Protein 2QTD (pdb70)

Sequence (101 aa):
INNKVAISDVDKISNNSFEDCKYFLIVVRIDDNEVKSTKVIFNDESGKKSSIIVKENVNAIICKNISEENYKKFSKKIEIYHAEGDDVDKNISSLFIEGELSSKISNP

CATH classification: 3.30.420.130

B-factor: mean 27.65, std 9.06, range [8.61, 63.74]

Secondary structure (DSSP, 8-state):
---EEE---SS--S-TTT-SEEEEEEEETTEEEEEEEEESSHHHHHHHHHT--SEEEES---HHHHHHHHTT-EEEE--SS-HHHHHHHHHTT-SPBPS--

Radius of gyration: 12.26 Å; Cα contacts (8 Å, |Δi|>4): 198; chains: 1; bounding box: 28×26×27 Å

Structure (mmCIF, N/CA/C/O backbone):
data_2QTD
#
_entry.id   2QTD
#
_cell.length_a   35.860
_cell.length_b   54.120
_cell.length_c   56.530
_cell.angle_alpha   90.000
_cell.angle_beta   90.000
_cell.angle_gamma   90.000
#
_symmetry.space_group_name_H-M   'P 21 21 21'
#
loop_
_entity.id
_entity.type
_entity.pdbx_description
1 polymer 'Uncharacterized protein MJ0327'
2 non-polymer 2-AMINO-2-HYDROXYMETHYL-PROPANE-1,3-DIOL
3 non-polymer 'TETRAETHYLENE GLYCOL'
4 water water
#
loop_
_atom_site.group_PDB
_atom_site.id
_atom_site.type_symbol
_atom_site.label_atom_id
_atom_site.label_alt_id
_atom_site.label_comp_id
_atom_site.label_asym_id
_atom_site.label_entity_id
_atom_site.label_seq_id
_atom_site.pdbx_PDB_ins_code
_atom_site.Cartn_x
_atom_site.Cartn_y
_atom_site.Cartn_z
_atom_site.occupancy
_atom_site.B_iso_or_equiv
_atom_site.auth_seq_id
_atom_site.auth_comp_id
_atom_site.auth_asym_id
_atom_site.auth_atom_id
_atom_site.pdbx_PDB_model_num
ATOM 9 N N . ILE A 1 3 ? 24.726 1.004 -3.768 1.00 39.70 2 ILE A N 1
ATOM 10 C CA . ILE A 1 3 ? 23.393 0.719 -4.279 1.00 37.10 2 ILE A CA 1
ATOM 11 C C . ILE A 1 3 ? 23.107 -0.805 -4.360 1.00 31.88 2 ILE A C 1
ATOM 12 O O . ILE A 1 3 ? 23.953 -1.590 -4.857 1.00 31.10 2 ILE A O 1
ATOM 17 N N . ASN A 1 4 ? 21.951 -1.161 -3.795 1.00 30.12 3 ASN A N 1
ATOM 18 C CA A ASN A 1 4 ? 21.320 -2.463 -3.899 0.50 30.33 3 ASN A CA 1
ATOM 19 C CA B ASN A 1 4 ? 21.337 -2.465 -4.017 0.50 31.39 3 ASN A CA 1
ATOM 20 C C . ASN A 1 4 ? 19.912 -2.297 -4.519 1.00 29.96 3 ASN A C 1
ATOM 21 O O . ASN A 1 4 ? 18.949 -2.072 -3.739 1.00 30.78 3 ASN A O 1
ATOM 43 N N . LYS A 1 6 ? 16.913 -2.926 -8.107 1.00 23.59 5 LYS A N 1
ATOM 44 C CA . LYS A 1 6 ? 16.457 -3.548 -9.334 1.00 20.81 5 LYS A CA 1
ATOM 45 C C . LYS A 1 6 ? 16.009 -2.397 -10.273 1.00 16.07 5 LYS A C 1
ATOM 46 O O . LYS A 1 6 ? 15.252 -1.532 -9.857 1.00 18.40 5 LYS A O 1
ATOM 52 N N . VAL A 1 7 ? 16.529 -2.407 -11.500 1.00 15.73 6 VAL A N 1
ATOM 53 C CA . VAL A 1 7 ? 16.277 -1.321 -12.460 1.00 17.37 6 VAL A CA 1
ATOM 54 C C . VAL A 1 7 ? 15.730 -1.924 -13.738 1.00 17.00 6 VAL A C 1
ATOM 55 O O . VAL A 1 7 ? 16.279 -2.902 -14.270 1.00 16.41 6 VAL A O 1
ATOM 59 N N . ALA A 1 8 ? 14.628 -1.378 -14.203 1.00 16.86 7 ALA A N 1
ATOM 60 C CA . ALA A 1 8 ? 14.091 -1.751 -15.559 1.00 17.93 7 ALA A CA 1
ATOM 61 C C . ALA A 1 8 ? 14.506 -0.745 -16.660 1.00 21.57 7 ALA A C 1
ATOM 62 O O . ALA A 1 8 ? 14.327 0.460 -16.522 1.00 21.13 7 ALA A O 1
ATOM 64 N N . ILE A 1 9 ? 15.047 -1.267 -17.745 1.00 20.88 8 ILE A N 1
ATOM 65 C CA . ILE A 1 9 ? 15.514 -0.452 -18.899 1.00 20.13 8 ILE A CA 1
ATOM 66 C C . ILE A 1 9 ? 14.732 -0.802 -20.134 1.00 19.61 8 ILE A C 1
ATOM 67 O O . ILE A 1 9 ? 14.666 -1.985 -20.533 1.00 20.49 8 ILE A O 1
ATOM 72 N N . SER A 1 10 ? 14.203 0.223 -20.811 1.00 17.48 9 SER A N 1
ATOM 73 C CA . SER A 1 10 ? 13.403 -0.002 -22.021 1.00 17.02 9 SER A CA 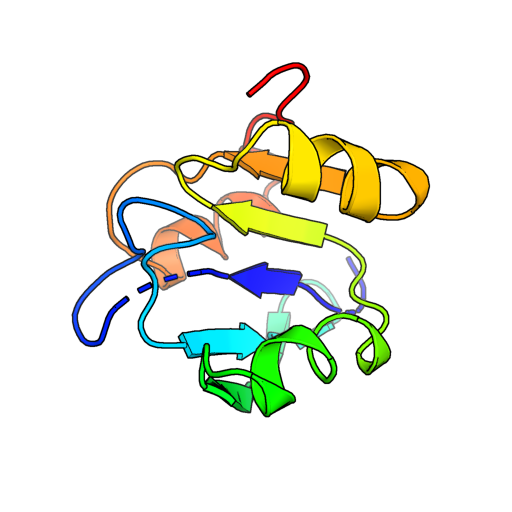1
ATOM 74 C C . SER A 1 10 ? 14.356 -0.242 -23.200 1.00 18.64 9 SER A C 1
ATOM 75 O O . SER A 1 10 ? 15.099 0.642 -23.589 1.00 19.78 9 SER A O 1
ATOM 86 N N . ASP A 1 12 ? 15.420 -1.835 -27.177 1.00 18.16 11 ASP A N 1
ATOM 87 C CA . ASP A 1 12 ? 15.297 -2.455 -28.520 1.00 20.10 11 ASP A CA 1
ATOM 88 C C . ASP A 1 12 ? 16.422 -3.491 -28.653 1.00 20.85 11 ASP A C 1
ATOM 89 O O . ASP A 1 12 ? 17.285 -3.592 -27.788 1.00 20.17 11 ASP A O 1
ATOM 94 N N . VAL A 1 13 ? 16.428 -4.264 -29.728 1.00 19.78 12 VAL A N 1
ATOM 95 C CA . VAL A 1 13 ? 17.436 -5.331 -29.827 1.00 24.60 12 VAL A CA 1
ATOM 96 C C . VAL A 1 13 ? 18.858 -4.778 -29.854 1.00 24.52 12 VAL A C 1
ATOM 97 O O . VAL A 1 13 ? 19.739 -5.397 -29.283 1.00 26.55 12 VAL A O 1
ATOM 101 N N . ASP A 1 14 ? 19.038 -3.586 -30.434 1.00 25.35 13 ASP A N 1
ATOM 102 C CA . ASP A 1 14 ? 20.360 -2.973 -30.676 1.00 25.47 13 ASP A CA 1
ATOM 103 C C . ASP A 1 14 ? 20.735 -1.776 -29.785 1.00 26.22 13 ASP A C 1
ATOM 104 O O . ASP A 1 14 ? 21.881 -1.336 -29.812 1.00 27.04 13 ASP A O 1
ATOM 109 N N . LYS A 1 15 ? 19.807 -1.291 -28.955 1.00 24.20 14 LYS A N 1
ATOM 110 C CA . LYS A 1 15 ? 19.969 -0.010 -28.257 1.00 24.13 14 LYS A CA 1
ATOM 111 C C . LYS A 1 15 ? 18.811 0.215 -27.299 1.00 22.30 14 LYS A C 1
ATOM 112 O O . LYS A 1 15 ? 17.790 -0.479 -27.399 1.00 18.42 14 LYS A O 1
ATOM 118 N N . ILE A 1 16 ? 18.972 1.189 -26.391 1.00 22.11 15 ILE A N 1
ATOM 119 C CA . ILE A 1 16 ? 17.883 1.702 -25.584 1.00 21.06 15 ILE A CA 1
ATOM 120 C C . ILE A 1 16 ? 16.852 2.252 -26.568 1.00 21.73 15 ILE A C 1
ATOM 121 O O . ILE A 1 16 ? 17.223 2.928 -27.552 1.00 15.59 15 ILE A O 1
ATOM 126 N N . SER A 1 17 ? 15.579 1.939 -26.337 1.00 19.14 16 SER A N 1
ATOM 127 C CA . SER A 1 17 ? 14.514 2.292 -27.256 1.00 22.46 16 SER A CA 1
ATOM 128 C C . SER A 1 17 ? 14.162 3.777 -27.144 1.00 21.10 16 SER A C 1
ATOM 129 O O . SER A 1 17 ? 14.510 4.446 -26.171 1.00 20.52 16 SER A O 1
ATOM 132 N N . ASN A 1 18 ? 13.377 4.225 -28.116 1.00 20.10 17 ASN A N 1
ATOM 133 C CA A ASN A 1 18 ? 12.861 5.593 -28.175 0.30 20.36 17 ASN A CA 1
ATOM 134 C CA B ASN A 1 18 ? 12.913 5.621 -28.132 0.70 20.63 17 ASN A CA 1
ATOM 135 C C . ASN A 1 18 ? 11.951 5.949 -27.000 1.00 20.50 17 ASN A C 1
ATOM 136 O O . ASN A 1 18 ? 11.927 7.099 -26.541 1.00 21.59 17 ASN A O 1
ATOM 145 N N . SER A 1 19 ? 11.166 4.964 -26.561 1.00 20.46 18 SER A N 1
ATOM 146 C CA . SER A 1 19 ? 10.244 5.138 -25.434 1.00 21.25 18 SER A CA 1
ATOM 147 C C . SER A 1 19 ? 10.020 3.876 -24.634 1.00 21.24 18 SER A C 1
ATOM 148 O O . SER A 1 19 ? 10.344 2.739 -25.060 1.00 19.98 18 SER A O 1
ATOM 151 N N . PHE A 1 20 ? 9.480 4.095 -23.439 1.00 19.90 19 PHE A N 1
ATOM 152 C CA . PHE A 1 20 ? 9.031 3.038 -22.567 1.00 24.14 19 PHE A CA 1
ATOM 153 C C . PHE A 1 20 ? 7.976 2.225 -23.286 1.00 18.70 19 PHE A C 1
ATOM 154 O O . PHE A 1 20 ? 7.932 0.992 -23.124 1.00 20.09 19 PHE A O 1
ATOM 162 N N . GLU A 1 21 ? 7.151 2.892 -24.084 1.00 24.78 20 GLU A N 1
ATOM 163 C CA . GLU A 1 21 ? 6.008 2.245 -24.733 1.00 21.83 20 GLU A CA 1
ATOM 164 C C . GLU A 1 21 ? 6.405 1.436 -25.973 1.00 22.18 20 GLU A C 1
ATOM 165 O O . GLU A 1 21 ? 5.823 0.395 -26.215 1.00 21.84 20 GLU A O 1
ATOM 171 N N . ASP A 1 22 ? 7.389 1.909 -26.745 1.00 19.78 21 ASP A N 1
ATOM 172 C CA . ASP A 1 22 ? 7.722 1.318 -28.033 1.00 24.03 21 ASP A CA 1
ATOM 173 C C . ASP A 1 22 ? 8.765 0.195 -27.969 1.00 22.62 21 ASP A C 1
ATOM 174 O O . ASP A 1 22 ? 9.031 -0.459 -28.988 1.00 22.78 21 ASP A O 1
ATOM 179 N N . CYS A 1 23 ? 9.342 -0.035 -26.788 1.00 20.33 22 CYS A N 1
ATOM 180 C CA . CYS A 1 23 ? 10.447 -0.997 -26.681 1.00 17.97 22 CYS A CA 1
ATOM 181 C C . CYS A 1 23 ? 10.058 -2.423 -27.082 1.00 18.43 22 CYS A C 1
ATOM 182 O O . CYS A 1 23 ? 8.874 -2.800 -27.093 1.00 15.19 22 CYS A O 1
ATOM 185 N N . LYS A 1 24 ? 11.060 -3.176 -27.499 1.00 17.74 23 LYS A N 1
ATOM 186 C CA . LYS A 1 24 ? 10.866 -4.627 -27.725 1.00 18.60 23 LYS A CA 1
ATOM 187 C C . LYS A 1 24 ? 10.745 -5.371 -26.419 1.00 19.52 23 LYS A C 1
ATOM 188 O O . LYS A 1 24 ? 9.905 -6.274 -26.268 1.00 19.28 23 LYS A O 1
ATOM 194 N N . TYR A 1 25 ? 11.582 -4.997 -25.443 1.00 18.60 24 TYR A N 1
ATOM 195 C CA . TYR A 1 25 ? 11.614 -5.676 -24.133 1.00 19.86 24 TYR A CA 1
ATOM 196 C C . TYR A 1 25 ? 12.134 -4.740 -23.072 1.00 21.20 24 TYR A C 1
ATOM 197 O O . TYR A 1 25 ? 12.746 -3.716 -23.410 1.00 18.15 24 TYR A O 1
ATOM 206 N N . PHE A 1 26 ? 11.841 -5.087 -21.806 1.00 18.91 25 PHE A N 1
ATOM 207 C CA . PHE A 1 26 ? 12.384 -4.481 -20.599 1.00 19.34 25 PHE A CA 1
ATOM 208 C C . PHE A 1 26 ? 13.504 -5.380 -20.126 1.00 18.80 25 PHE A C 1
ATOM 209 O O . PHE A 1 26 ? 13.335 -6.623 -20.003 1.00 18.56 25 PHE A O 1
ATOM 217 N N . LEU A 1 27 ? 14.690 -4.793 -19.999 1.00 17.25 26 LEU A N 1
ATOM 218 C CA . LEU A 1 27 ? 15.821 -5.435 -19.342 1.00 17.67 26 LEU A CA 1
ATOM 219 C C . LEU A 1 27 ? 15.745 -5.162 -17.829 1.00 21.26 26 LEU A C 1
ATOM 220 O O . LEU A 1 27 ? 15.831 -3.997 -17.391 1.00 19.57 26 LEU A O 1
ATOM 225 N N . ILE A 1 28 ? 15.605 -6.232 -17.026 1.00 19.32 27 ILE A N 1
ATOM 226 C CA . ILE A 1 28 ? 15.553 -6.112 -15.574 1.00 19.74 27 ILE A CA 1
ATOM 227 C C . ILE A 1 28 ? 16.961 -6.420 -15.046 1.00 20.17 27 ILE A C 1
ATOM 228 O O . ILE A 1 28 ? 17.472 -7.530 -15.203 1.00 22.10 27 ILE A O 1
ATOM 233 N N . VAL A 1 29 ? 17.594 -5.408 -14.465 1.00 20.00 28 VAL A N 1
ATOM 234 C CA A VAL A 1 29 ? 18.942 -5.571 -13.932 0.50 20.18 28 VAL A CA 1
ATOM 235 C CA B VAL A 1 29 ? 18.961 -5.459 -13.945 0.50 19.67 28 VAL A CA 1
ATOM 236 C C . VAL A 1 29 ? 18.931 -5.436 -12.429 1.00 21.16 28 VAL A C 1
ATOM 237 O O . VAL A 1 29 ? 18.352 -4.509 -11.867 1.00 20.45 28 VAL A O 1
ATOM 244 N N . ARG A 1 30 ? 19.589 -6.399 -11.774 1.00 19.78 29 ARG A N 1
ATOM 245 C CA . ARG A 1 30 ? 19.814 -6.364 -10.328 1.00 19.19 29 ARG A CA 1
ATOM 246 C C . ARG A 1 30 ? 21.224 -5.846 -10.133 1.00 21.09 29 ARG A C 1
ATOM 247 O O . ARG A 1 30 ? 22.167 -6.436 -10.647 1.00 23.41 29 ARG A O 1
ATOM 255 N N . ILE A 1 31 ? 21.347 -4.761 -9.375 1.00 23.05 30 ILE A N 1
ATOM 256 C CA . ILE A 1 31 ? 22.625 -4.118 -9.075 1.00 25.35 30 ILE A CA 1
ATOM 257 C C . ILE A 1 31 ? 22.848 -4.327 -7.599 1.00 25.44 30 ILE A C 1
ATOM 258 O O . ILE A 1 31 ? 21.933 -4.114 -6.800 1.00 26.87 30 ILE A O 1
ATOM 263 N N . ASP A 1 32 ? 24.031 -4.804 -7.222 1.00 29.42 31 ASP A N 1
ATOM 264 C CA . ASP A 1 32 ? 24.303 -5.119 -5.84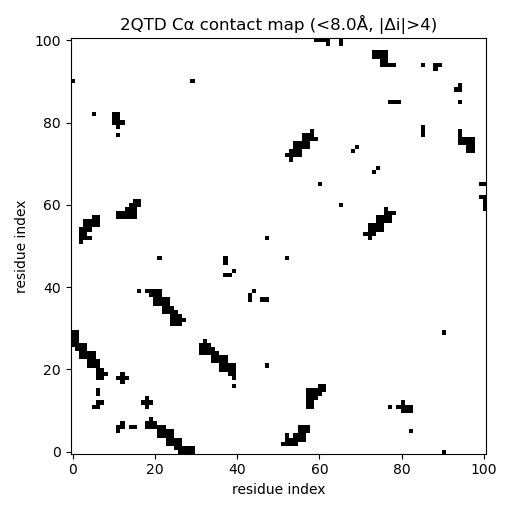2 1.00 29.88 31 ASP A CA 1
ATOM 265 C C . ASP A 1 32 ? 25.730 -4.792 -5.550 1.00 30.80 31 ASP A C 1
ATOM 266 O O . ASP A 1 32 ? 26.591 -5.016 -6.408 1.00 30.11 31 ASP A O 1
ATOM 271 N N . ASP A 1 33 ? 25.950 -4.217 -4.372 1.00 27.17 32 ASP A N 1
ATOM 272 C CA . ASP A 1 33 ? 27.228 -3.646 -4.002 1.00 30.33 32 ASP A CA 1
ATOM 273 C C . ASP A 1 33 ? 27.844 -2.910 -5.190 1.00 31.50 32 ASP A C 1
ATOM 274 O O . ASP A 1 33 ? 28.984 -3.178 -5.568 1.00 29.31 32 ASP A O 1
ATOM 279 N N . ASN A 1 34 ? 27.030 -2.027 -5.796 1.00 29.06 33 ASN A N 1
ATOM 280 C CA . ASN A 1 34 ? 27.383 -1.253 -7.002 1.00 29.61 33 ASN A CA 1
ATOM 281 C C . ASN A 1 34 ? 27.825 -2.043 -8.260 1.00 27.70 33 ASN A C 1
ATOM 282 O O . ASN A 1 34 ? 28.540 -1.503 -9.097 1.00 25.86 33 ASN A O 1
ATOM 287 N N . GLU A 1 35 ? 27.402 -3.309 -8.392 1.00 28.88 34 GLU A N 1
ATOM 288 C CA . GLU A 1 35 ? 27.754 -4.149 -9.535 1.00 27.81 34 GLU A CA 1
ATOM 289 C C . GLU A 1 35 ? 26.490 -4.776 -10.085 1.00 25.46 34 GLU A C 1
ATOM 290 O O . GLU A 1 35 ? 25.658 -5.171 -9.287 1.00 29.70 34 GLU A O 1
ATOM 296 N N . VAL A 1 36 ? 26.379 -4.915 -11.404 1.00 22.61 35 VAL A N 1
ATOM 297 C CA . VAL A 1 36 ? 25.317 -5.743 -12.003 1.00 23.39 35 VAL A CA 1
ATOM 298 C C . VAL A 1 36 ? 25.489 -7.223 -11.653 1.00 24.35 35 VAL A C 1
ATOM 299 O O . VAL A 1 36 ? 26.540 -7.820 -11.933 1.00 23.31 35 VAL A O 1
ATOM 303 N N . LYS A 1 37 ? 24.482 -7.798 -11.017 1.00 22.19 36 LYS A N 1
ATOM 304 C CA . LYS A 1 37 ? 24.546 -9.199 -10.581 1.00 20.94 36 LYS A CA 1
ATOM 305 C C . LYS A 1 37 ? 23.773 -10.138 -11.479 1.00 22.28 36 LYS A C 1
ATOM 306 O O . LYS A 1 37 ? 24.136 -11.322 -11.617 1.00 19.57 36 LYS A O 1
ATOM 312 N N . SER A 1 38 ? 22.686 -9.651 -12.068 1.00 20.92 37 SER A N 1
ATOM 313 C CA . SER A 1 38 ? 21.896 -10.480 -12.941 1.00 20.27 37 SER A CA 1
ATOM 314 C C . SER A 1 38 ? 21.028 -9.653 -13.889 1.00 19.10 37 SER A C 1
ATOM 315 O O . SER A 1 38 ? 20.830 -8.430 -13.690 1.00 19.84 37 SER A O 1
ATOM 318 N N . THR A 1 39 ? 20.506 -10.334 -14.915 1.00 20.70 38 THR A N 1
ATOM 319 C CA . THR A 1 39 ? 19.691 -9.736 -15.936 1.00 22.05 38 THR A CA 1
ATOM 320 C C . THR A 1 39 ? 18.562 -10.674 -16.320 1.00 19.29 38 THR A C 1
ATOM 321 O O . THR A 1 39 ? 18.652 -11.891 -16.182 1.00 19.10 38 THR A O 1
ATOM 325 N N . LYS A 1 40 ? 17.488 -10.092 -16.828 1.00 22.76 39 LYS A N 1
ATOM 326 C CA . LYS A 1 40 ? 16.334 -10.821 -17.262 1.00 22.77 39 LYS A CA 1
ATOM 327 C C . LYS A 1 40 ? 15.578 -9.990 -18.348 1.00 19.27 39 LYS A C 1
ATOM 328 O O . LYS A 1 40 ? 15.438 -8.762 -18.232 1.00 18.88 39 LYS A O 1
ATOM 334 N N . VAL A 1 41 ? 15.103 -10.690 -19.385 1.00 18.87 40 VAL A N 1
ATOM 335 C CA . VAL A 1 41 ? 14.276 -10.092 -20.435 1.00 20.63 40 VAL A CA 1
ATOM 336 C C . VAL A 1 41 ? 12.798 -10.302 -20.161 1.00 19.93 40 VAL A C 1
ATOM 337 O O . VAL A 1 41 ? 12.360 -11.436 -19.921 1.00 22.07 40 VAL A O 1
ATOM 341 N N . ILE A 1 42 ? 12.043 -9.214 -20.196 1.00 20.37 41 ILE A N 1
ATOM 342 C CA . ILE A 1 42 ? 10.569 -9.267 -20.165 1.00 21.64 41 ILE A CA 1
ATOM 343 C C . ILE A 1 42 ? 10.074 -8.618 -21.469 1.00 22.89 41 ILE A C 1
ATOM 344 O O . ILE A 1 42 ? 10.245 -7.417 -21.674 1.00 20.55 41 ILE A O 1
ATOM 349 N N . PHE A 1 43 ? 9.463 -9.402 -22.350 1.00 22.56 42 PHE A N 1
ATOM 350 C CA . PHE A 1 43 ? 8.955 -8.814 -23.614 1.00 22.31 42 PHE A CA 1
ATOM 351 C C . PHE A 1 43 ? 7.840 -7.813 -23.364 1.00 21.99 42 PHE A C 1
ATOM 352 O O . PHE A 1 43 ? 7.068 -7.972 -22.435 1.00 24.80 42 PHE A O 1
ATOM 360 N N . ASN A 1 44 ? 7.834 -6.725 -24.127 1.00 19.92 43 ASN A N 1
ATOM 361 C CA . ASN A 1 44 ? 6.830 -5.671 -24.003 1.00 19.06 43 ASN A CA 1
ATOM 362 C C . ASN A 1 44 ? 5.556 -6.056 -24.778 1.00 19.49 43 ASN A C 1
ATOM 363 O O . ASN A 1 44 ? 5.184 -5.409 -25.764 1.00 21.26 43 ASN A O 1
ATOM 368 N N . ASP A 1 45 ? 4.894 -7.116 -24.319 1.00 21.92 44 ASP A N 1
ATOM 369 C CA . ASP A 1 45 ? 3.606 -7.550 -24.886 1.00 23.14 44 ASP A CA 1
ATOM 370 C C . ASP A 1 45 ? 2.568 -7.367 -23.783 1.00 26.25 44 ASP A C 1
ATOM 371 O O . ASP A 1 45 ? 2.901 -6.813 -22.740 1.00 25.15 44 ASP A O 1
ATOM 376 N N . GLU A 1 46 ? 1.319 -7.778 -24.013 1.00 28.62 45 GLU A N 1
ATOM 377 C CA . GLU A 1 46 ? 0.251 -7.611 -23.003 1.00 30.05 45 GLU A CA 1
ATOM 378 C C . GLU A 1 46 ? 0.631 -8.220 -21.633 1.00 30.80 45 GLU A C 1
ATOM 379 O O . GLU A 1 46 ? 0.452 -7.584 -20.597 1.00 33.47 45 GLU A O 1
ATOM 381 N N . SER A 1 47 ? 1.218 -9.408 -21.650 1.00 30.70 46 SER A N 1
ATOM 382 C CA . SER A 1 47 ? 1.634 -10.096 -20.424 1.00 32.19 46 SER A CA 1
ATOM 383 C C . SER A 1 47 ? 2.839 -9.405 -19.777 1.00 33.75 46 SER A C 1
ATOM 384 O O . SER A 1 47 ? 2.896 -9.247 -18.553 1.00 34.05 46 SER A O 1
ATOM 387 N N . GLY A 1 48 ? 3.795 -8.981 -20.598 1.00 33.48 47 GLY A N 1
ATOM 388 C CA . GLY A 1 48 ? 4.978 -8.264 -20.087 1.00 31.82 47 GLY A CA 1
ATOM 389 C C . GLY A 1 48 ? 4.676 -6.956 -19.404 1.00 30.51 47 GLY A C 1
ATOM 390 O O . GLY A 1 48 ? 5.324 -6.572 -18.418 1.00 32.27 47 GLY A O 1
ATOM 391 N N . LYS A 1 49 ? 3.652 -6.273 -19.913 1.00 34.03 48 LYS A N 1
ATOM 392 C CA . LYS A 1 49 ? 3.171 -5.043 -19.277 1.00 33.93 48 LYS A CA 1
ATOM 393 C C . LYS A 1 49 ? 2.652 -5.283 -17.832 1.00 33.45 48 LYS A C 1
ATOM 394 O O . LYS A 1 49 ? 2.905 -4.474 -16.952 1.00 37.49 48 LYS A O 1
ATOM 400 N N . LYS A 1 50 ? 1.996 -6.425 -17.599 1.00 32.93 49 LYS A N 1
ATOM 401 C CA . LYS A 1 50 ? 1.607 -6.860 -16.243 1.00 31.25 49 LYS A CA 1
ATOM 402 C C . LYS A 1 50 ? 2.817 -7.295 -15.406 1.00 29.63 49 LYS A C 1
ATOM 403 O O . LYS A 1 50 ? 2.933 -6.941 -14.223 1.00 29.23 49 LYS A O 1
ATOM 408 N N . SER A 1 51 ? 3.716 -8.049 -16.044 1.00 27.45 50 SER A N 1
ATOM 409 C CA A SER A 1 51 ? 4.910 -8.618 -15.388 0.50 26.21 50 SER A CA 1
ATOM 410 C CA B SER A 1 51 ? 4.893 -8.621 -15.383 0.50 27.06 50 SER A CA 1
ATOM 411 C C . SER A 1 51 ? 5.872 -7.591 -14.843 1.00 26.23 50 SER A C 1
ATOM 412 O O . SER A 1 51 ? 6.462 -7.783 -13.787 1.00 24.48 50 SER A O 1
ATOM 417 N N . ILE A 1 52 ? 6.045 -6.506 -15.585 1.00 28.35 51 ILE A N 1
ATOM 418 C CA A ILE A 1 52 ? 6.952 -5.452 -15.180 0.50 29.17 51 ILE A CA 1
ATOM 419 C CA B ILE A 1 52 ? 6.954 -5.447 -15.175 0.50 28.97 51 ILE A CA 1
ATOM 420 C C . ILE A 1 52 ? 6.464 -4.837 -13.850 1.00 28.00 51 ILE A C 1
ATOM 421 O O . ILE A 1 52 ? 7.260 -4.511 -12.963 1.00 28.94 51 ILE A O 1
ATOM 430 N N . VAL A 1 53 ? 5.153 -4.731 -13.671 1.00 27.40 52 VAL A N 1
ATOM 431 C CA . VAL A 1 53 ? 4.619 -4.242 -12.411 1.00 25.40 52 VAL A CA 1
ATOM 432 C C . VAL A 1 53 ? 4.929 -5.220 -11.260 1.00 25.51 52 VAL A C 1
ATOM 433 O O . VAL A 1 53 ? 5.287 -4.789 -10.165 1.00 25.90 52 VAL A O 1
ATOM 437 N N . LYS A 1 54 ? 4.793 -6.524 -11.517 1.00 26.00 53 LYS A N 1
ATOM 438 C CA . LYS A 1 54 ? 5.046 -7.565 -10.509 1.00 26.32 53 LYS A CA 1
ATOM 439 C C . LYS A 1 54 ? 6.521 -7.656 -10.029 1.00 23.65 53 LYS A C 1
ATOM 440 O O . LYS A 1 54 ? 6.802 -8.137 -8.922 1.00 22.25 53 LYS A O 1
ATOM 444 N N . GLU A 1 55 ? 7.457 -7.213 -10.867 1.00 23.32 54 GLU A N 1
ATOM 445 C CA . GLU A 1 55 ? 8.896 -7.194 -10.525 1.00 22.59 54 GLU A CA 1
ATOM 446 C C . GLU A 1 55 ? 9.256 -6.284 -9.365 1.00 21.15 54 GLU A C 1
ATOM 447 O O . GLU A 1 55 ? 10.261 -6.505 -8.694 1.00 23.07 54 GLU A O 1
ATOM 453 N N . ASN A 1 56 ? 8.429 -5.265 -9.139 1.00 21.32 55 ASN A N 1
ATOM 454 C CA . ASN A 1 56 ? 8.617 -4.338 -8.008 1.00 23.52 55 ASN A CA 1
ATOM 455 C C . ASN A 1 56 ? 10.013 -3.673 -8.081 1.00 21.66 55 ASN A C 1
ATOM 456 O O . ASN A 1 56 ? 10.807 -3.706 -7.118 1.00 20.25 55 ASN A O 1
ATOM 461 N N . VAL A 1 57 ? 10.301 -3.107 -9.246 1.00 23.74 56 VAL A N 1
ATOM 462 C CA . VAL A 1 57 ? 11.609 -2.499 -9.518 1.00 19.71 56 VAL A CA 1
ATOM 463 C C . VAL A 1 57 ? 11.748 -1.226 -8.667 1.00 20.07 56 VAL A C 1
ATOM 464 O O . VAL A 1 57 ? 10.751 -0.656 -8.179 1.00 19.04 56 VAL A O 1
ATOM 468 N N . ASN A 1 58 ? 12.974 -0.823 -8.432 1.00 20.06 57 ASN A N 1
ATOM 469 C CA . ASN A 1 58 ? 13.255 0.429 -7.728 1.00 22.10 57 ASN A CA 1
ATOM 470 C C . ASN A 1 58 ? 13.248 1.641 -8.682 1.00 18.77 57 ASN A C 1
ATOM 471 O O . ASN A 1 58 ? 13.003 2.773 -8.248 1.00 22.81 57 ASN A O 1
ATOM 476 N N . ALA A 1 59 ? 13.546 1.439 -9.951 1.00 18.82 58 ALA A N 1
ATOM 477 C CA . ALA A 1 59 ? 13.823 2.535 -10.868 1.00 20.52 58 ALA A CA 1
ATOM 478 C C . ALA A 1 59 ? 13.590 2.061 -12.274 1.00 17.65 58 ALA A C 1
ATOM 479 O O . ALA A 1 59 ? 13.686 0.830 -12.536 1.00 18.87 58 ALA A O 1
ATOM 481 N N . ILE A 1 60 ? 13.270 3.009 -13.177 1.00 18.09 59 ILE A N 1
ATOM 482 C CA . ILE A 1 60 ? 13.193 2.790 -14.617 1.00 18.84 59 ILE A CA 1
ATOM 483 C C . ILE A 1 60 ? 14.202 3.713 -15.301 1.00 21.35 59 ILE A C 1
ATOM 484 O O . ILE A 1 60 ? 14.338 4.857 -14.863 1.00 22.43 59 ILE A O 1
ATOM 489 N N . ILE A 1 61 ? 14.856 3.241 -16.368 1.00 21.36 60 ILE A N 1
ATOM 490 C CA . ILE A 1 61 ? 15.686 4.054 -17.289 1.00 17.93 60 ILE A CA 1
ATOM 491 C C . ILE A 1 61 ? 15.006 3.965 -18.631 1.00 18.16 60 ILE A C 1
ATOM 492 O O . ILE A 1 61 ? 14.770 2.881 -19.135 1.00 19.23 60 ILE A O 1
ATOM 497 N N . CYS A 1 62 ? 14.650 5.135 -19.165 1.00 19.12 61 CYS A N 1
ATOM 498 C CA . CYS A 1 62 ? 14.066 5.264 -20.493 1.00 19.70 61 CYS A CA 1
ATOM 499 C C . CYS A 1 62 ? 14.370 6.652 -21.076 1.00 19.61 61 CYS A C 1
ATOM 500 O O . CYS A 1 62 ? 14.874 7.513 -20.405 1.00 18.88 61 CYS A O 1
ATOM 503 N N . LYS A 1 63 ? 14.094 6.803 -22.359 1.00 22.08 62 LYS A N 1
ATOM 504 C CA . LYS A 1 63 ? 14.288 8.064 -23.049 1.00 24.13 62 LYS A CA 1
ATOM 505 C C . LYS A 1 63 ? 13.044 8.900 -23.014 1.00 25.90 62 LYS A C 1
ATOM 506 O O . LYS A 1 63 ? 13.146 10.119 -22.958 1.00 33.39 62 LYS A O 1
ATOM 512 N N . ASN A 1 64 ? 11.892 8.266 -23.161 1.00 23.22 63 ASN A N 1
ATOM 513 C CA . ASN A 1 64 ? 10.570 8.928 -23.152 1.00 24.68 63 ASN A CA 1
ATOM 514 C C . ASN A 1 64 ? 9.598 7.996 -22.509 1.00 23.84 63 ASN A C 1
ATOM 515 O O . ASN A 1 64 ? 9.817 6.792 -22.532 1.00 23.80 63 ASN A O 1
ATOM 520 N N . ILE A 1 65 ? 8.515 8.543 -21.965 1.00 24.62 64 ILE A N 1
ATOM 521 C CA . ILE A 1 65 ? 7.490 7.753 -21.249 1.00 23.43 64 ILE A CA 1
ATOM 522 C C . ILE A 1 65 ? 6.192 8.560 -21.412 1.00 23.70 64 ILE A C 1
ATOM 523 O O . ILE A 1 65 ? 6.235 9.790 -21.530 1.00 22.53 64 ILE A O 1
ATOM 528 N N . SER A 1 66 ? 5.066 7.854 -21.470 1.00 22.84 65 SER A N 1
ATOM 529 C CA . SER A 1 66 ? 3.755 8.472 -21.677 1.00 23.61 65 SER A CA 1
ATOM 530 C C . SER A 1 66 ? 3.279 9.086 -20.368 1.00 24.28 65 SER A C 1
ATOM 531 O O . SER A 1 66 ? 3.687 8.675 -19.278 1.00 21.40 65 SER A O 1
ATOM 534 N N . GLU A 1 67 ? 2.378 10.046 -20.477 1.00 24.83 66 GLU A N 1
ATOM 535 C CA . GLU A 1 67 ? 1.773 10.632 -19.296 1.00 28.56 66 GLU A CA 1
ATOM 536 C C . GLU A 1 67 ? 1.101 9.574 -18.430 1.00 27.47 66 GLU A C 1
ATOM 537 O O . GLU A 1 67 ? 1.297 9.580 -17.222 1.00 26.10 66 GLU A O 1
ATOM 543 N N . GLU A 1 68 ? 0.383 8.637 -19.060 1.00 27.52 67 GLU A N 1
ATOM 544 C CA . GLU A 1 68 ? -0.263 7.512 -18.352 1.00 29.64 67 GLU A CA 1
ATOM 545 C C . GLU A 1 68 ? 0.710 6.606 -17.618 1.00 28.90 67 GLU A C 1
ATOM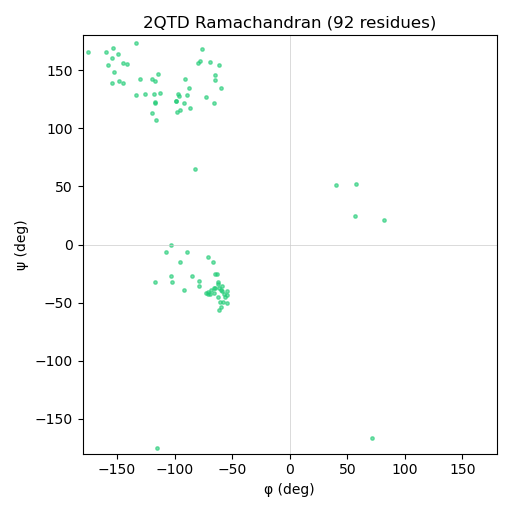 546 O O . GLU A 1 68 ? 0.517 6.331 -16.425 1.00 30.89 67 GLU A O 1
ATOM 548 N N . ASN A 1 69 ? 1.774 6.174 -18.302 1.00 28.31 68 ASN A N 1
ATOM 549 C CA . ASN A 1 69 ? 2.776 5.331 -17.658 1.00 25.72 68 ASN A CA 1
ATOM 550 C C . ASN A 1 69 ? 3.553 6.097 -16.595 1.00 24.61 68 ASN A C 1
ATOM 551 O O . ASN A 1 69 ? 3.841 5.564 -15.538 1.00 26.08 68 ASN A O 1
ATOM 556 N N . TYR A 1 70 ? 3.872 7.356 -16.857 1.00 25.20 69 TYR A N 1
ATOM 557 C CA . TYR A 1 70 ? 4.482 8.192 -15.830 1.00 24.86 69 TYR A CA 1
ATOM 558 C C . TYR A 1 70 ? 3.598 8.293 -14.578 1.00 25.51 69 TYR A C 1
ATOM 559 O O . TYR A 1 70 ? 4.084 8.088 -13.472 1.00 28.44 69 TYR A O 1
ATOM 568 N N . LYS A 1 71 ? 2.318 8.594 -14.765 1.00 29.02 70 LYS A N 1
ATOM 569 C CA . LYS A 1 71 ? 1.357 8.644 -13.647 1.00 32.30 70 LYS A CA 1
ATOM 570 C C . LYS A 1 71 ? 1.345 7.342 -12.833 1.00 33.34 70 LYS A C 1
ATOM 571 O O . LYS A 1 71 ? 1.509 7.376 -11.605 1.00 34.25 70 LYS A O 1
ATOM 574 N N . LYS A 1 72 ? 1.221 6.211 -13.531 1.00 33.94 71 LYS A N 1
ATOM 575 C CA . LYS A 1 72 ? 1.175 4.870 -12.917 1.00 33.83 71 LYS A CA 1
ATOM 576 C C . LYS A 1 72 ? 2.454 4.514 -12.131 1.00 32.44 71 LYS A C 1
ATOM 577 O O . LYS A 1 72 ? 2.415 4.221 -10.945 1.00 30.87 71 LYS A O 1
ATOM 583 N N . PHE A 1 73 ? 3.601 4.576 -12.787 1.00 31.22 72 PHE A N 1
ATOM 584 C CA . PHE A 1 73 ? 4.860 4.135 -12.172 1.00 29.50 72 PHE A CA 1
ATOM 585 C C . PHE A 1 73 ? 5.477 5.136 -11.196 1.00 29.88 72 PHE A C 1
ATOM 586 O O . PHE A 1 73 ? 6.102 4.710 -10.228 1.00 30.29 72 PHE A O 1
ATOM 594 N N . SER A 1 74 ? 5.302 6.457 -11.407 1.00 29.87 73 SER A N 1
ATOM 595 C CA . SER A 1 74 ? 5.951 7.448 -10.530 1.00 30.22 73 SER A CA 1
ATOM 596 C C . SER A 1 74 ? 5.440 7.476 -9.079 1.00 29.65 73 SER A C 1
ATOM 597 O O . SER A 1 74 ? 6.112 8.033 -8.213 1.00 30.42 73 SER A O 1
ATOM 600 N N . LYS A 1 75 ? 4.278 6.859 -8.823 1.00 30.92 74 LYS A N 1
ATOM 601 C CA . LYS A 1 75 ? 3.749 6.651 -7.471 1.00 31.71 74 LYS A CA 1
ATOM 602 C C . LYS A 1 75 ? 4.722 5.928 -6.538 1.00 30.87 74 LYS A C 1
ATOM 603 O O . LYS A 1 75 ? 4.805 6.229 -5.339 1.00 29.70 74 LYS A O 1
ATOM 609 N N . LYS A 1 76 ? 5.395 4.931 -7.105 1.00 30.81 75 LYS A N 1
ATOM 610 C CA . LYS A 1 76 ? 6.264 4.016 -6.390 1.00 32.02 75 LYS A CA 1
ATOM 611 C C . LYS A 1 76 ? 7.731 4.082 -6.822 1.00 32.41 75 LYS A C 1
ATOM 612 O O . LYS A 1 76 ? 8.604 3.888 -5.975 1.00 33.55 75 LYS A O 1
ATOM 616 N N . ILE A 1 77 ? 7.975 4.387 -8.109 1.00 29.82 76 ILE A N 1
ATOM 617 C CA . ILE A 1 77 ? 9.257 4.140 -8.839 1.00 30.86 76 ILE A CA 1
ATOM 618 C C . ILE A 1 77 ? 9.823 5.509 -9.261 1.00 29.50 76 ILE A C 1
ATOM 619 O O . ILE A 1 77 ? 9.084 6.420 -9.623 1.00 29.25 76 ILE A O 1
ATOM 624 N N . GLU A 1 78 ? 11.132 5.645 -9.159 1.00 26.05 77 GLU A N 1
ATOM 625 C CA . GLU A 1 78 ? 11.853 6.786 -9.710 1.00 26.35 77 GLU A CA 1
ATOM 626 C C . GLU A 1 78 ? 12.217 6.488 -11.143 1.00 22.83 77 GLU A C 1
ATOM 627 O O . GLU A 1 78 ? 12.687 5.409 -11.431 1.00 23.32 77 GLU A O 1
ATOM 633 N N . ILE A 1 79 ? 12.004 7.455 -12.040 1.00 19.71 78 ILE A N 1
ATOM 634 C CA . ILE A 1 79 ? 12.124 7.282 -13.487 1.00 20.44 78 ILE A CA 1
ATOM 635 C C . ILE A 1 79 ? 13.241 8.200 -13.947 1.00 18.17 78 ILE A C 1
ATOM 636 O O . ILE A 1 79 ? 13.184 9.418 -13.727 1.00 18.05 78 ILE A O 1
ATOM 641 N N . TYR A 1 80 ? 14.257 7.610 -14.568 1.00 19.95 79 TYR A N 1
ATOM 642 C CA . TYR A 1 80 ? 15.484 8.337 -14.937 1.00 20.79 79 TYR A CA 1
ATOM 643 C C . TYR A 1 80 ? 15.609 8.394 -16.442 1.00 20.60 79 TYR A C 1
ATOM 644 O O . TYR A 1 80 ? 15.201 7.467 -17.156 1.00 22.57 79 TYR A O 1
ATOM 653 N N . HIS A 1 81 ? 16.180 9.480 -16.945 1.00 19.03 80 HIS A N 1
ATOM 654 C CA . HIS A 1 81 ? 16.314 9.696 -18.377 1.00 18.12 80 HIS A CA 1
ATOM 655 C C . HIS A 1 81 ? 17.646 9.156 -18.898 1.00 17.78 80 HIS A C 1
ATOM 656 O O . HIS A 1 81 ? 18.725 9.522 -18.408 1.00 20.56 80 HIS A O 1
ATOM 663 N N . ALA A 1 82 ? 17.572 8.235 -19.852 1.00 19.93 81 ALA A N 1
ATOM 664 C CA . ALA A 1 82 ? 18.754 7.713 -20.530 1.00 20.60 81 ALA A CA 1
ATOM 665 C C . ALA A 1 82 ? 19.467 8.752 -21.343 1.00 21.17 81 ALA A C 1
ATOM 666 O O . ALA A 1 82 ? 18.822 9.648 -21.905 1.00 22.05 81 ALA A O 1
ATOM 668 N N . GLU A 1 83 ? 20.801 8.634 -21.392 1.00 24.31 82 GLU A N 1
ATOM 669 C CA . GLU A 1 83 ? 21.661 9.515 -22.173 1.00 25.02 82 GLU A CA 1
ATOM 670 C C . GLU A 1 83 ? 22.363 8.707 -23.258 1.00 23.96 82 GLU A C 1
ATOM 671 O O . GLU A 1 83 ? 23.249 7.906 -22.969 1.00 21.52 82 GLU A O 1
ATOM 677 N N . GLY A 1 84 ? 21.922 8.900 -24.491 1.00 22.71 83 GLY A N 1
ATOM 678 C CA . GLY A 1 84 ? 22.300 8.059 -25.607 1.00 24.41 83 GLY A CA 1
ATOM 679 C C . GLY A 1 84 ? 21.719 6.655 -25.616 1.00 23.32 83 GLY A C 1
ATOM 680 O O . GLY A 1 84 ? 20.828 6.332 -24.858 1.00 26.53 83 GLY A O 1
ATOM 681 N N . ASP A 1 85 ? 22.297 5.829 -26.473 1.00 24.72 84 ASP A N 1
ATOM 682 C CA . ASP A 1 85 ? 21.768 4.504 -26.907 1.00 23.15 84 ASP A CA 1
ATOM 683 C C . ASP A 1 85 ? 22.321 3.298 -26.132 1.00 24.17 84 ASP A C 1
AT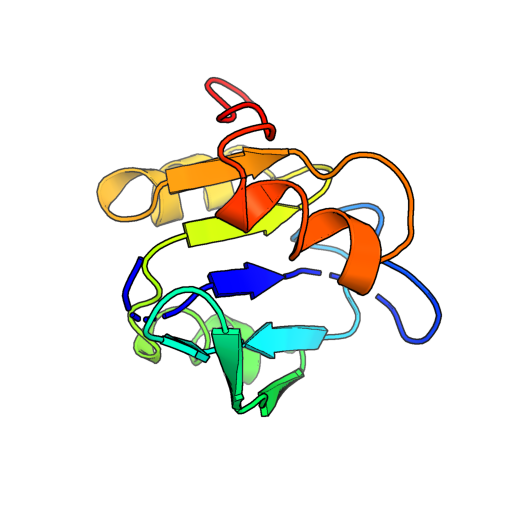OM 684 O O . ASP A 1 85 ? 21.777 2.183 -26.231 1.00 24.55 84 ASP A O 1
ATOM 689 N N . ASP A 1 86 ? 23.407 3.489 -25.380 1.00 23.99 85 ASP A N 1
ATOM 690 C CA . ASP A 1 86 ? 24.217 2.368 -24.884 1.00 21.88 85 ASP A CA 1
ATOM 691 C C . ASP A 1 86 ? 23.775 2.009 -23.458 1.00 21.82 85 ASP A C 1
ATOM 692 O O . ASP A 1 86 ? 23.920 2.802 -22.526 1.00 22.51 85 ASP A O 1
ATOM 697 N N . VAL A 1 87 ? 23.235 0.792 -23.306 1.00 21.57 86 VAL A N 1
ATOM 698 C CA . VAL A 1 87 ? 22.727 0.324 -22.026 1.00 23.90 86 VAL A CA 1
ATOM 699 C C . VAL A 1 87 ? 23.825 0.183 -20.959 1.00 21.72 86 VAL A C 1
ATOM 700 O O . VAL A 1 87 ? 23.605 0.522 -19.803 1.00 22.59 86 VAL A O 1
ATOM 704 N N . ASP A 1 88 ? 25.014 -0.258 -21.340 1.00 24.40 87 ASP A N 1
ATOM 705 C CA . ASP A 1 88 ? 26.066 -0.415 -20.321 1.00 22.87 87 ASP A CA 1
ATOM 706 C C . ASP A 1 88 ? 26.541 0.928 -19.810 1.00 22.72 87 ASP A C 1
ATOM 707 O O . ASP A 1 88 ? 26.727 1.081 -18.585 1.00 22.97 87 ASP A O 1
ATOM 712 N N . LYS A 1 89 ? 26.734 1.884 -20.729 1.00 22.31 88 LYS A N 1
ATOM 713 C CA . LYS A 1 89 ? 27.08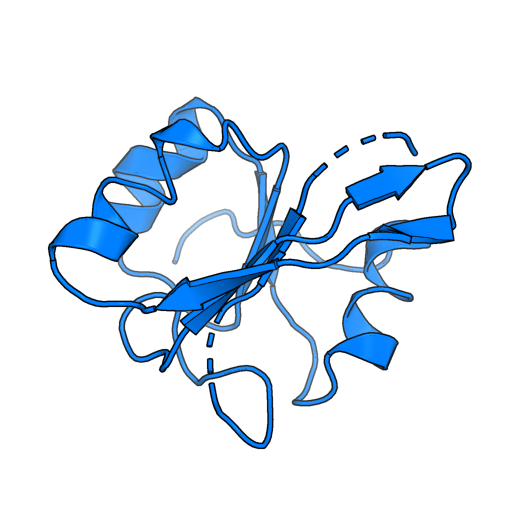4 3.270 -20.363 1.00 20.58 88 LYS A CA 1
ATOM 714 C C . LYS A 1 89 ? 26.059 3.858 -19.415 1.00 20.62 88 LYS A C 1
ATOM 715 O O . LYS A 1 89 ? 26.409 4.458 -18.409 1.00 22.58 88 LYS A O 1
ATOM 718 N N . ASN A 1 90 ? 24.786 3.650 -19.734 1.00 19.82 89 ASN A N 1
ATOM 719 C CA . ASN A 1 90 ? 23.701 4.114 -18.855 1.00 19.73 89 ASN A CA 1
ATOM 720 C C . ASN A 1 90 ? 23.573 3.468 -17.472 1.00 20.76 89 ASN A C 1
ATOM 721 O O . ASN A 1 90 ? 23.267 4.153 -16.514 1.00 20.63 89 ASN A O 1
ATOM 726 N N . ILE A 1 91 ? 23.835 2.161 -17.384 1.00 20.03 90 ILE A N 1
ATOM 727 C CA . ILE A 1 91 ? 23.891 1.475 -16.117 1.00 21.95 90 ILE A CA 1
ATOM 728 C C . ILE A 1 91 ? 25.018 2.073 -15.293 1.00 19.69 90 ILE A C 1
ATOM 729 O O . ILE A 1 91 ? 24.814 2.361 -14.117 1.00 21.05 90 ILE A O 1
ATOM 734 N N . SER A 1 92 ? 26.188 2.284 -15.902 1.00 19.70 91 SER A N 1
ATOM 735 C CA A SER A 1 92 ? 27.306 2.949 -15.215 0.50 20.88 91 SER A CA 1
ATOM 736 C CA B SER A 1 92 ? 27.300 2.943 -15.210 0.50 20.59 91 SER A CA 1
ATOM 737 C C . SER A 1 92 ? 26.942 4.353 -14.711 1.00 19.21 91 SER A C 1
ATOM 738 O O . SER A 1 92 ? 27.226 4.699 -13.553 1.00 21.51 91 SER A O 1
ATOM 743 N N . LEU A 1 93 ? 26.342 5.172 -15.584 1.00 19.90 92 LEU A N 1
ATOM 744 C CA . LEU A 1 93 ? 25.888 6.524 -15.212 1.00 20.48 92 LEU A CA 1
ATOM 745 C C . LEU A 1 93 ? 24.881 6.488 -14.062 1.00 17.32 92 LEU A C 1
ATOM 746 O O . LEU A 1 93 ? 24.939 7.316 -13.150 1.00 21.21 92 LEU A O 1
ATOM 751 N N . PHE A 1 94 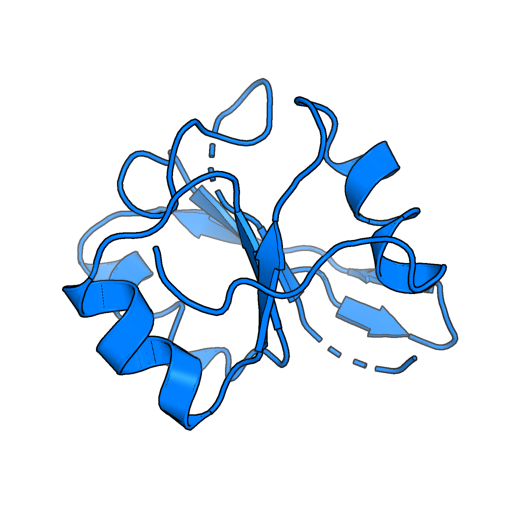? 23.980 5.511 -14.095 1.00 20.36 93 PHE A N 1
ATOM 752 C CA . PHE A 1 94 ? 22.966 5.314 -13.049 1.00 17.64 93 PHE A CA 1
ATOM 753 C C . PHE A 1 94 ? 23.637 5.079 -11.689 1.00 20.20 93 PHE A C 1
ATOM 754 O O . PHE A 1 94 ? 23.381 5.768 -10.713 1.00 19.64 93 PHE A O 1
ATOM 762 N N . ILE A 1 95 ? 24.529 4.110 -11.681 1.00 21.63 94 ILE A N 1
ATOM 763 C CA . ILE A 1 95 ? 25.274 3.733 -10.452 1.00 22.49 94 ILE A CA 1
ATOM 764 C C . ILE A 1 95 ? 26.069 4.897 -9.913 1.00 24.03 94 ILE A C 1
ATOM 765 O O . ILE A 1 95 ? 26.061 5.131 -8.703 1.00 25.07 94 ILE A O 1
ATOM 770 N N . GLU A 1 96 ? 26.668 5.678 -10.812 1.00 23.19 95 GLU A N 1
ATOM 771 C CA . GLU A 1 96 ? 27.445 6.874 -10.455 1.00 26.35 95 GLU A CA 1
ATOM 772 C C . GLU A 1 96 ? 26.619 8.069 -9.936 1.00 24.15 95 GLU A C 1
ATOM 773 O O . GLU A 1 96 ? 27.199 9.060 -9.440 1.00 21.59 95 GLU A O 1
ATOM 779 N N . GLY A 1 97 ? 25.293 7.998 -10.066 1.00 22.67 96 GLY A N 1
ATOM 780 C CA . GLY A 1 97 ? 24.422 9.052 -9.636 1.00 21.62 96 GLY A CA 1
ATOM 781 C C . GLY A 1 97 ? 24.288 10.194 -10.624 1.00 19.37 96 GLY A C 1
ATOM 782 O O . GLY A 1 97 ? 23.826 11.270 -10.231 1.00 22.31 96 GLY A O 1
ATOM 783 N N . GLU A 1 98 ? 24.595 9.933 -11.908 1.00 19.89 97 GLU A N 1
ATOM 784 C CA . GLU A 1 98 ? 24.714 10.941 -12.973 1.00 20.90 97 GLU A CA 1
ATOM 785 C C . GLU A 1 98 ? 23.563 11.085 -13.983 1.00 17.33 97 GLU A C 1
ATOM 786 O O . GLU A 1 98 ? 23.612 11.974 -14.834 1.00 21.83 97 GLU A O 1
ATOM 792 N N . LEU A 1 99 ? 22.507 10.287 -13.849 1.00 19.99 98 LEU A N 1
ATOM 793 C CA . LEU A 1 99 ? 21.248 10.411 -14.629 1.00 18.29 98 LEU A CA 1
ATOM 794 C C . LEU A 1 99 ? 20.249 11.296 -13.918 1.00 18.12 98 LEU A C 1
ATOM 795 O O . LEU A 1 99 ? 20.093 11.281 -12.645 1.00 18.89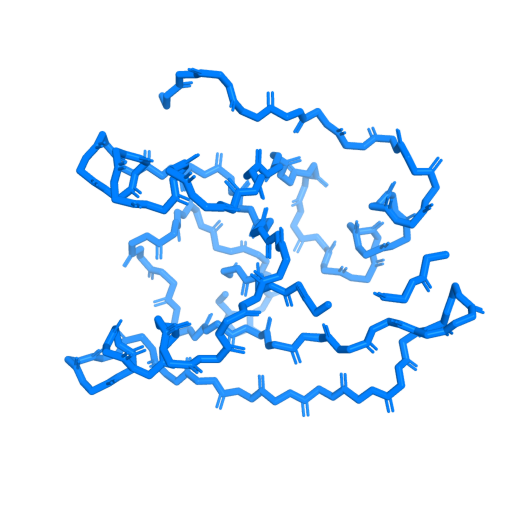 98 LEU A O 1
ATOM 800 N N . SER A 1 100 ? 19.566 12.058 -14.750 1.00 20.70 99 SER A N 1
ATOM 801 C CA A SER A 1 100 ? 18.511 12.972 -14.307 0.70 18.49 99 SER A CA 1
ATOM 802 C CA B SER A 1 100 ? 18.532 12.990 -14.310 0.30 19.20 99 SER A CA 1
ATOM 803 C C . SER A 1 100 ? 17.192 12.249 -14.120 1.00 19.82 99 SER A C 1
ATOM 804 O O . SER A 1 100 ? 16.870 11.301 -14.868 1.00 19.37 99 SER A O 1
ATOM 809 N N . LYS A 1 101 ? 16.449 12.670 -13.101 1.00 18.39 100 LYS A N 1
ATOM 810 C CA . LYS A 1 101 ? 15.156 12.098 -12.742 1.00 20.45 100 LYS A CA 1
ATOM 811 C C . LYS A 1 101 ? 14.072 12.842 -13.512 1.00 20.46 100 LYS A C 1
ATOM 812 O O . LYS A 1 101 ? 14.020 14.089 -13.511 1.00 19.90 100 LYS A O 1
ATOM 818 N N . ILE A 1 102 ? 13.216 12.092 -14.195 1.00 21.49 101 ILE A N 1
ATOM 819 C CA . ILE A 1 102 ? 12.152 12.691 -14.988 1.00 23.68 101 ILE A CA 1
ATOM 820 C C . ILE A 1 102 ? 11.096 13.251 -14.052 1.00 22.08 101 ILE A C 1
ATOM 821 O O . ILE A 1 102 ? 10.624 12.568 -13.161 1.00 22.77 101 ILE A O 1
ATOM 826 N N . SER A 1 103 ? 10.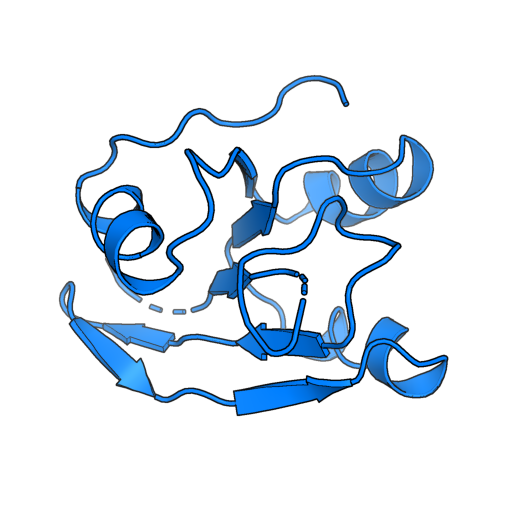748 14.537 -14.217 1.00 26.15 102 SER A N 1
ATOM 827 C CA . SER A 1 103 ? 9.674 15.181 -13.426 1.00 23.91 102 SER A CA 1
ATOM 828 C C . SER A 1 103 ? 8.346 15.351 -14.192 1.00 23.27 102 SER A C 1
ATOM 829 O O . SER A 1 103 ? 7.290 15.464 -13.566 1.00 24.19 102 SER A O 1
ATOM 832 N N . ASN A 1 104 ? 8.423 15.458 -15.508 1.00 23.69 103 ASN A N 1
ATOM 833 C CA . ASN A 1 104 ? 7.248 15.479 -16.363 1.00 27.59 103 ASN A CA 1
ATOM 834 C C . ASN A 1 104 ? 7.691 14.828 -17.630 1.00 29.13 103 ASN A C 1
ATOM 835 O O . ASN A 1 104 ? 8.798 15.091 -18.093 1.00 31.49 103 ASN A O 1
ATOM 840 N N . PRO A 1 105 ? 6.824 14.006 -18.226 1.00 32.80 104 PRO A N 1
ATOM 841 C CA . PRO A 1 105 ? 7.214 13.389 -19.474 1.00 34.39 104 PRO A CA 1
ATOM 842 C C . PRO A 1 105 ? 7.180 14.379 -20.647 1.00 34.43 104 PRO A C 1
ATOM 843 O O . PRO A 1 105 ? 7.680 14.046 -21.719 1.00 35.99 104 PRO A O 1
#

Solvent-accessible surface area: 5813 Å² total

InterPro domains:
  IPR003731 Dinitrogenase iron-molybdenum cofactor biosynthesis [PF02579] (13-94)
  IPR036105 Dinitrogenase iron-molybdenum cofactor biosynthesis superfamily [G3DSA:3.30.420.130] (1-104)
  IPR036105 Dinitrogenase iron-molybdenum cofactor biosynthesis superfamily [SSF53146] (4-102)
  IPR051840 NifX/NifY domain-containing protein [PTHR33937] (4-103)

Nearest PDB structures (foldseek):
  2qtd-assembly1_A  TM=1.006E+00  e=9.909E-21  Methanocaldococcus jannaschii DSM 2661
  2kla-assembly1_A  TM=9.714E-01  e=1.548E-16  Methanocaldococcus jannaschii
  2re2-assembly1_A  TM=8.268E-01  e=1.412E-06  Thermoplasma acidophilum DSM 1728
  2yx6-assembly2_C  TM=8.042E-01  e=1.149E-05  Pyrococcus horikoshii OT3
  2yx6-assembly3_D-3  TM=8.190E-01  e=1.793E-05  Pyrococcus horikoshii OT3

Foldseek 3Di:
DWWEWFFDPQWGDQENQPGQWIWIFTADPNHTDDIDTQGNDPVSVVVVVVVQGAEYEHQYYDQVVCVVAVVRHWYWYDDDTDPVVRSNCVSVVNTDTDPGD

Organism: Methanocaldococcus jannaschii (strain ATCC 43067 / DSM 2661 / JAL-1 / JCM 10045 / NBRC 100440) (NCBI:txid243232)